Protein AF-A0A1S3JY72-F1 (afdb_monomer_lite)

Foldseek 3Di:
DDDDPPPPDDPPDDDDPDPDDDPPPPPPPPDPDPPQLVVVLVVLVPDDPVVVVVVCVVCDVVVSCCSNVNDPDPPPPPPPPDDDPDPPDDDDDDPPDDDDPDDDPPPDDDPDPDDCVPDPPVDDDDPVVCCVVVVCVVVVVVVVVVVVVVVVVVVVVVVVVPDDPDPDDDDDDD

Radius of gyration: 51.52 Å; chains: 1; bounding box: 88×82×147 Å

Organism: Lingula anatina (NCBI:txid7574)

Structure (mmCIF, N/CA/C/O backbone):
data_AF-A0A1S3JY72-F1
#
_entry.id   AF-A0A1S3JY72-F1
#
loop_
_atom_site.group_PDB
_atom_site.id
_atom_site.type_symbol
_atom_site.label_atom_id
_atom_site.label_alt_id
_atom_site.label_comp_id
_atom_site.label_asym_id
_atom_site.label_entity_id
_atom_site.label_seq_id
_atom_site.pdbx_PDB_ins_code
_atom_site.Cartn_x
_atom_site.Cartn_y
_atom_site.Cartn_z
_atom_site.occupancy
_atom_site.B_iso_or_equiv
_atom_site.auth_seq_id
_atom_site.auth_comp_id
_atom_site.auth_asym_id
_atom_site.auth_atom_id
_atom_site.pdbx_PDB_model_num
ATOM 1 N N . MET A 1 1 ? 5.061 -65.562 -10.033 1.00 48.84 1 MET A N 1
ATOM 2 C CA . MET A 1 1 ? 6.271 -65.983 -10.764 1.00 48.84 1 MET A CA 1
ATOM 3 C C . MET A 1 1 ? 5.840 -65.989 -12.221 1.00 48.84 1 MET A C 1
ATOM 5 O O . MET A 1 1 ? 4.940 -66.747 -12.536 1.00 48.84 1 MET A O 1
ATOM 9 N N . ASP A 1 2 ? 6.174 -65.020 -13.069 1.00 51.44 2 ASP A N 1
ATOM 10 C CA . ASP A 1 2 ? 7.398 -64.223 -13.127 1.00 51.44 2 ASP A CA 1
ATOM 11 C C . ASP A 1 2 ? 7.121 -62.781 -13.568 1.00 51.44 2 ASP A C 1
ATOM 13 O O . ASP A 1 2 ? 6.542 -62.526 -14.622 1.00 51.44 2 ASP A O 1
ATOM 17 N N . VAL A 1 3 ? 7.559 -61.842 -12.731 1.00 50.78 3 VAL A N 1
ATOM 18 C CA . VAL A 1 3 ? 7.684 -60.422 -13.053 1.00 50.78 3 VAL A CA 1
ATOM 19 C C . VAL A 1 3 ? 9.022 -60.278 -13.768 1.00 50.78 3 VAL A C 1
ATOM 21 O O . VAL A 1 3 ? 10.069 -60.402 -13.142 1.00 50.78 3 VAL A O 1
ATOM 24 N N . HIS A 1 4 ? 9.000 -60.081 -15.084 1.00 53.69 4 HIS A N 1
ATOM 25 C CA . HIS A 1 4 ? 10.192 -59.681 -15.826 1.00 53.69 4 HIS A CA 1
ATOM 26 C C . HIS A 1 4 ? 10.137 -58.176 -16.075 1.00 53.69 4 HIS A C 1
ATOM 28 O O . HIS A 1 4 ? 9.662 -57.712 -17.113 1.00 53.69 4 HIS A O 1
ATOM 34 N N . ASP A 1 5 ? 10.653 -57.434 -15.099 1.00 50.53 5 ASP A N 1
ATOM 35 C CA . ASP A 1 5 ? 11.028 -56.033 -15.234 1.00 50.53 5 ASP A CA 1
ATOM 36 C C . ASP A 1 5 ? 12.187 -55.922 -16.231 1.00 50.53 5 ASP A C 1
ATOM 38 O O . ASP A 1 5 ? 13.343 -56.213 -15.921 1.00 50.53 5 ASP A O 1
ATOM 42 N N . LYS A 1 6 ? 11.890 -55.501 -17.462 1.00 54.03 6 LYS A N 1
ATOM 43 C CA . LYS A 1 6 ? 12.920 -55.069 -18.411 1.00 54.03 6 LYS A CA 1
ATOM 44 C C . LYS A 1 6 ? 13.142 -53.577 -18.219 1.00 54.03 6 LYS A C 1
ATOM 46 O O . LYS A 1 6 ? 12.539 -52.748 -18.895 1.00 54.03 6 LYS A O 1
ATOM 51 N N . ILE A 1 7 ? 14.014 -53.254 -17.270 1.00 46.66 7 ILE A N 1
ATOM 52 C CA . ILE A 1 7 ? 14.640 -51.938 -17.166 1.00 46.66 7 ILE A CA 1
ATOM 53 C C . ILE A 1 7 ? 15.440 -51.750 -18.458 1.00 46.66 7 ILE A C 1
ATOM 55 O O . ILE A 1 7 ? 16.478 -52.380 -18.655 1.00 46.66 7 ILE A O 1
ATOM 59 N N . ALA A 1 8 ? 14.910 -50.940 -19.373 1.00 56.12 8 ALA A N 1
ATOM 60 C CA . ALA A 1 8 ? 15.621 -50.529 -20.571 1.00 56.12 8 ALA A CA 1
ATOM 61 C C . ALA A 1 8 ? 16.845 -49.721 -20.131 1.00 56.12 8 ALA A C 1
ATOM 63 O O . ALA A 1 8 ? 16.734 -48.592 -19.652 1.00 56.12 8 ALA A O 1
ATOM 64 N N . THR A 1 9 ? 18.011 -50.348 -20.237 1.00 58.72 9 THR A N 1
ATOM 65 C CA . THR A 1 9 ? 19.309 -49.726 -20.024 1.00 58.72 9 THR A CA 1
ATOM 66 C C . THR A 1 9 ? 19.448 -48.541 -20.966 1.00 58.72 9 THR A C 1
ATOM 68 O O . THR A 1 9 ? 19.420 -48.685 -22.186 1.00 58.72 9 THR A O 1
ATOM 71 N N . SER A 1 10 ? 19.585 -47.367 -20.361 1.00 50.81 10 SER A N 1
ATOM 72 C CA . SER A 1 10 ? 19.988 -46.121 -20.986 1.00 50.81 10 SER A CA 1
ATOM 73 C C . SER A 1 10 ? 21.292 -46.308 -21.760 1.00 50.81 10 SER A C 1
ATOM 75 O O . SER A 1 10 ? 22.360 -46.441 -21.157 1.00 50.81 10 SER A O 1
ATOM 77 N N . GLU A 1 11 ? 21.223 -46.266 -23.087 1.00 53.41 11 GLU A N 1
ATOM 78 C CA . GLU A 1 11 ? 22.385 -45.949 -23.908 1.00 53.41 11 GLU A CA 1
ATOM 79 C C . GLU A 1 11 ? 22.747 -44.486 -23.642 1.00 53.41 11 GLU A C 1
ATOM 81 O O . GLU A 1 11 ? 22.166 -43.547 -24.187 1.00 53.41 11 GLU A O 1
ATOM 86 N N . ILE A 1 12 ? 23.685 -44.286 -22.720 1.00 54.88 12 ILE A N 1
ATOM 87 C CA . ILE A 1 12 ? 24.377 -43.015 -22.551 1.00 54.88 12 ILE A CA 1
ATOM 88 C C . ILE A 1 12 ? 25.220 -42.828 -23.810 1.00 54.88 12 ILE A C 1
ATOM 90 O O . ILE A 1 12 ? 26.295 -43.405 -23.956 1.00 54.88 12 ILE A O 1
ATOM 94 N N . VAL A 1 13 ? 24.688 -42.051 -24.751 1.00 59.47 13 VAL A N 1
ATOM 95 C CA . VAL A 1 13 ? 25.426 -41.598 -25.929 1.00 59.47 13 VAL A CA 1
ATOM 96 C C . VAL A 1 13 ? 26.589 -40.726 -25.433 1.00 59.47 13 VAL A C 1
ATOM 98 O O . VAL A 1 13 ? 26.340 -39.753 -24.713 1.00 59.47 13 VAL A O 1
ATOM 101 N N . PRO A 1 14 ? 27.852 -41.045 -25.772 1.00 49.00 14 PRO A N 1
ATOM 102 C CA . PRO A 1 14 ? 28.997 -40.242 -25.365 1.00 49.00 14 PRO A CA 1
ATOM 103 C C . PRO A 1 14 ? 28.859 -38.809 -25.879 1.00 49.00 14 PRO A C 1
ATOM 105 O O . PRO A 1 14 ? 28.667 -38.580 -27.076 1.00 49.00 14 PRO A O 1
ATOM 108 N N . TRP A 1 15 ? 28.974 -37.836 -24.975 1.00 49.28 15 TRP A N 1
ATOM 109 C CA . TRP A 1 15 ? 29.069 -36.428 -25.340 1.00 49.28 15 TRP A CA 1
ATOM 110 C C . TRP A 1 15 ? 30.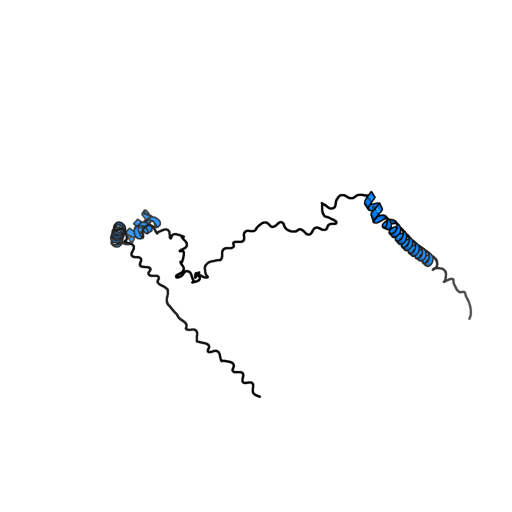333 -36.229 -26.177 1.00 49.28 15 TRP A C 1
ATOM 112 O O . TRP A 1 15 ? 31.450 -36.290 -25.671 1.00 49.28 15 TRP A O 1
ATOM 122 N N . ARG A 1 16 ? 30.147 -36.018 -27.482 1.00 49.53 16 ARG A N 1
ATOM 123 C CA . ARG A 1 16 ? 31.208 -35.611 -28.401 1.00 49.53 16 ARG A CA 1
ATOM 124 C C . ARG A 1 16 ? 31.714 -34.234 -27.969 1.00 49.53 16 ARG A C 1
ATOM 126 O O . ARG A 1 16 ? 31.015 -33.235 -28.137 1.00 49.53 16 ARG A O 1
ATOM 133 N N . GLU A 1 17 ? 32.942 -34.183 -27.465 1.00 44.09 17 GLU A N 1
ATOM 134 C CA . GLU A 1 17 ? 33.719 -32.950 -27.357 1.00 44.09 17 GLU A CA 1
ATOM 135 C C . GLU A 1 17 ? 33.974 -32.413 -28.768 1.00 44.09 17 GLU A C 1
ATOM 137 O O . GLU A 1 17 ? 34.819 -32.915 -29.506 1.00 44.09 17 GLU A O 1
ATOM 142 N N . ASN A 1 18 ? 33.200 -31.406 -29.172 1.00 42.69 18 ASN A N 1
ATOM 143 C CA . ASN A 1 18 ? 33.488 -30.643 -30.377 1.00 42.69 18 ASN A CA 1
ATOM 144 C C . ASN A 1 18 ? 34.275 -29.394 -29.975 1.00 42.69 18 ASN A C 1
ATOM 146 O O . ASN A 1 18 ? 33.720 -28.324 -29.721 1.00 42.69 18 ASN A O 1
ATOM 150 N N . SER A 1 19 ? 35.587 -29.576 -29.881 1.00 43.06 19 SER A N 1
ATOM 151 C CA . SER A 1 19 ? 36.569 -28.506 -29.910 1.00 43.06 19 SER A CA 1
ATOM 152 C C . SER A 1 19 ? 36.511 -27.782 -31.263 1.00 43.06 19 SER A C 1
ATOM 154 O O . SER A 1 19 ? 36.461 -28.399 -32.321 1.00 43.06 19 SER A O 1
ATOM 156 N N . GLY A 1 20 ? 36.517 -26.449 -31.214 1.00 39.06 20 GLY A N 1
ATOM 157 C CA . GLY A 1 20 ? 36.954 -25.595 -32.319 1.00 39.06 20 GLY A CA 1
ATOM 158 C C . GLY A 1 20 ? 36.049 -25.499 -33.552 1.00 39.06 20 GLY A C 1
ATOM 159 O O . GLY A 1 20 ? 36.258 -26.175 -34.554 1.00 39.06 20 GLY A O 1
ATOM 160 N N . LYS A 1 21 ? 35.180 -24.486 -33.565 1.00 34.50 21 LYS A N 1
ATOM 161 C CA . LYS A 1 21 ? 35.102 -23.585 -34.724 1.00 34.50 21 LYS A CA 1
ATOM 162 C C . LYS A 1 21 ? 34.631 -22.214 -34.237 1.00 34.50 21 LYS A C 1
ATOM 164 O O . LYS A 1 21 ? 33.459 -22.023 -33.919 1.00 34.50 21 LYS A O 1
ATOM 169 N N . GLN A 1 22 ? 35.577 -21.288 -34.084 1.00 34.72 22 GLN A N 1
ATOM 170 C CA . GLN A 1 22 ? 35.263 -19.865 -34.020 1.00 34.72 22 GLN A CA 1
ATOM 171 C C . GLN A 1 22 ? 34.495 -19.536 -35.300 1.00 34.72 22 GLN A C 1
ATOM 173 O O . GLN A 1 22 ? 34.969 -19.818 -36.395 1.00 34.72 22 GLN A O 1
ATOM 178 N N . GLY A 1 23 ? 33.275 -19.028 -35.147 1.00 33.34 23 GLY A N 1
ATOM 179 C CA . GLY A 1 23 ? 32.532 -18.460 -36.257 1.00 33.34 23 GLY A CA 1
ATOM 180 C C . GLY A 1 23 ? 33.210 -17.164 -36.670 1.00 33.34 23 GLY A C 1
ATOM 181 O O . GLY A 1 23 ? 32.924 -16.111 -36.102 1.00 33.34 23 GLY A O 1
ATOM 182 N N . GLU A 1 24 ? 34.123 -17.267 -37.627 1.00 30.97 24 GLU A N 1
ATOM 183 C CA . GLU A 1 24 ? 34.397 -16.200 -38.579 1.00 30.97 24 GLU A CA 1
ATOM 184 C C . GLU A 1 24 ? 33.080 -15.947 -39.324 1.00 30.97 24 GLU A C 1
ATOM 186 O O . GLU A 1 24 ? 32.654 -16.733 -40.165 1.00 30.97 24 GLU A O 1
ATOM 191 N N . ASN A 1 25 ? 32.356 -14.899 -38.921 1.00 29.62 25 ASN A N 1
ATOM 192 C CA . ASN A 1 25 ? 31.383 -14.272 -39.807 1.00 29.62 25 ASN A CA 1
ATOM 193 C C . ASN A 1 25 ? 32.194 -13.387 -40.747 1.00 29.62 25 ASN A C 1
ATOM 195 O O . ASN A 1 25 ? 32.426 -12.212 -40.461 1.00 29.62 25 ASN A O 1
ATOM 199 N N . GLU A 1 26 ? 32.656 -13.986 -41.834 1.00 35.75 26 GLU A N 1
ATOM 200 C CA . GLU A 1 26 ? 32.977 -13.268 -43.058 1.00 35.75 26 GLU A CA 1
ATOM 201 C C . GLU A 1 26 ? 31.645 -12.912 -43.728 1.00 35.75 26 GLU A C 1
ATOM 203 O O . GLU A 1 26 ? 31.197 -13.553 -44.673 1.00 35.75 26 GLU A O 1
ATOM 208 N N . ASP A 1 27 ? 30.969 -11.896 -43.189 1.00 32.16 27 ASP A N 1
ATOM 209 C CA . ASP A 1 27 ? 30.028 -11.120 -43.992 1.00 32.16 27 ASP A CA 1
ATOM 210 C C . ASP A 1 27 ? 30.896 -10.218 -44.889 1.00 32.16 27 ASP A C 1
ATOM 212 O O . ASP A 1 27 ? 31.103 -9.038 -44.598 1.00 32.16 27 ASP A O 1
ATOM 216 N N . GLU A 1 28 ? 31.473 -10.794 -45.949 1.00 38.56 28 GLU A N 1
ATOM 217 C CA . GLU A 1 28 ? 32.008 -10.038 -47.085 1.00 38.56 28 GLU A CA 1
ATOM 218 C C . GLU A 1 28 ? 30.828 -9.440 -47.867 1.00 38.56 28 GLU A C 1
ATOM 220 O O . GLU A 1 28 ? 30.484 -9.849 -48.974 1.00 38.56 28 GLU A O 1
ATOM 225 N N . GLU A 1 29 ? 30.167 -8.450 -47.268 1.00 36.28 29 GLU A N 1
ATOM 226 C CA . GLU A 1 29 ? 29.426 -7.463 -48.043 1.00 36.28 29 GLU A CA 1
ATOM 227 C C . GLU A 1 29 ? 30.479 -6.594 -48.742 1.00 36.28 29 GLU A C 1
ATOM 229 O O . GLU A 1 29 ? 31.068 -5.696 -48.140 1.00 36.28 29 GLU A O 1
ATOM 234 N N . GLN A 1 30 ? 30.750 -6.904 -50.013 1.00 37.50 30 GLN A N 1
ATOM 235 C CA . GLN A 1 30 ? 31.462 -6.014 -50.928 1.00 37.50 30 GLN A CA 1
ATOM 236 C C . GLN A 1 30 ? 30.601 -4.760 -51.132 1.00 37.50 30 GLN A C 1
ATOM 238 O O . GLN A 1 30 ? 29.824 -4.650 -52.077 1.00 37.50 30 GLN A O 1
ATOM 243 N N . GLU A 1 31 ? 30.679 -3.832 -50.183 1.00 50.25 31 GLU A N 1
ATOM 244 C CA . GLU A 1 31 ? 30.263 -2.458 -50.412 1.00 50.25 31 GLU A CA 1
ATOM 245 C C . GLU A 1 31 ? 31.273 -1.850 -51.383 1.00 50.25 31 GLU A C 1
ATOM 247 O O . GLU A 1 31 ? 32.477 -1.914 -51.139 1.00 50.25 31 GLU A O 1
ATOM 252 N N . GLU A 1 32 ? 30.793 -1.294 -52.497 1.00 52.09 32 GLU A N 1
ATOM 253 C CA . GLU A 1 32 ? 31.623 -0.472 -53.374 1.00 52.09 32 GLU A CA 1
ATOM 254 C C . GLU A 1 32 ? 32.174 0.688 -52.538 1.00 52.09 32 GLU A C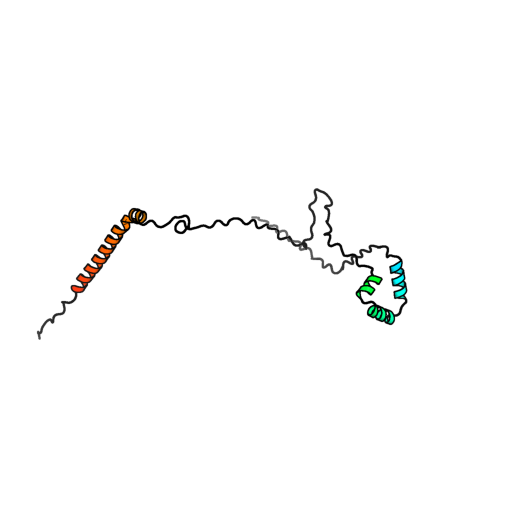 1
ATOM 256 O O . GLU A 1 32 ? 31.473 1.657 -52.226 1.00 52.09 32 GLU A O 1
ATOM 261 N N . GLU A 1 33 ? 33.419 0.530 -52.087 1.00 60.66 33 GLU A N 1
ATOM 262 C CA . GLU A 1 33 ? 34.179 1.590 -51.447 1.00 60.66 33 GLU A CA 1
ATOM 263 C C . GLU A 1 33 ? 34.213 2.758 -52.437 1.00 60.66 33 GLU A C 1
ATOM 265 O O . GLU A 1 33 ? 34.610 2.560 -53.589 1.00 60.66 33 GLU A O 1
ATOM 270 N N . PRO A 1 34 ? 33.771 3.965 -52.046 1.00 73.94 34 PRO A N 1
ATOM 271 C CA . PRO A 1 34 ? 33.823 5.109 -52.944 1.00 73.94 34 PRO A CA 1
ATOM 272 C C . PRO A 1 34 ? 35.265 5.282 -53.430 1.00 73.94 34 PRO A C 1
ATOM 274 O O . PRO A 1 34 ? 36.192 5.249 -52.619 1.00 73.94 34 PRO A O 1
ATOM 277 N N . GLU A 1 35 ? 35.446 5.455 -54.741 1.00 76.81 35 GLU A N 1
ATOM 278 C CA . GLU A 1 35 ? 36.754 5.454 -55.423 1.00 76.81 35 GLU A CA 1
ATOM 279 C C . GLU A 1 35 ? 37.792 6.362 -54.729 1.00 76.81 35 GLU A C 1
ATOM 281 O O . GLU A 1 35 ? 38.975 6.034 -54.640 1.00 76.81 35 GLU A O 1
ATOM 286 N N . GLU A 1 36 ? 37.327 7.464 -54.134 1.00 77.62 36 GLU A N 1
ATOM 287 C CA . GLU A 1 36 ? 38.124 8.405 -53.342 1.00 77.62 36 GLU A CA 1
ATOM 288 C C . GLU A 1 36 ? 38.778 7.775 -52.093 1.00 77.62 36 GLU A C 1
ATOM 290 O O . GLU A 1 36 ? 39.920 8.092 -51.769 1.00 77.62 36 GLU A O 1
ATOM 295 N N . LEU A 1 37 ? 38.094 6.875 -51.376 1.00 82.75 37 LEU A N 1
ATOM 296 C CA . LEU A 1 37 ? 38.648 6.211 -50.186 1.00 82.75 37 LEU A CA 1
ATOM 297 C C . LEU A 1 37 ? 39.677 5.141 -50.561 1.00 82.75 37 LEU A C 1
ATOM 299 O O . LEU A 1 37 ? 40.656 4.954 -49.834 1.00 82.75 37 LEU A O 1
ATOM 303 N N . ALA A 1 38 ? 39.481 4.469 -51.698 1.00 85.25 38 ALA A N 1
ATOM 304 C CA . ALA A 1 38 ? 40.431 3.492 -52.218 1.00 85.25 38 ALA A CA 1
ATOM 305 C C . ALA A 1 38 ? 41.759 4.163 -52.602 1.00 85.25 38 ALA A C 1
ATOM 307 O O . ALA A 1 38 ? 42.815 3.704 -52.164 1.00 85.25 38 ALA A O 1
ATOM 308 N N . ALA A 1 39 ? 41.695 5.301 -53.302 1.00 88.62 39 ALA A N 1
ATOM 309 C CA . ALA A 1 39 ? 42.870 6.104 -53.641 1.00 88.62 39 ALA A CA 1
ATOM 310 C C . ALA A 1 39 ? 43.624 6.585 -52.387 1.00 88.62 39 ALA A C 1
ATOM 312 O O . ALA A 1 39 ? 44.833 6.400 -52.270 1.00 88.62 39 ALA A O 1
ATOM 313 N N . ILE A 1 40 ? 42.906 7.106 -51.383 1.00 87.56 40 ILE A N 1
ATOM 314 C CA . ILE A 1 40 ? 43.510 7.543 -50.110 1.00 87.56 40 ILE A CA 1
ATOM 315 C C . ILE A 1 40 ? 44.186 6.372 -49.379 1.00 87.56 40 ILE A C 1
ATOM 317 O O . ILE A 1 40 ? 45.248 6.533 -48.773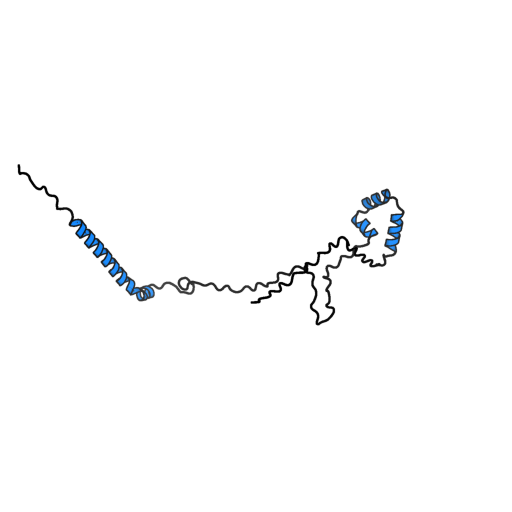 1.00 87.56 40 ILE A O 1
ATOM 321 N N . LYS A 1 41 ? 43.585 5.179 -49.406 1.00 89.06 41 LYS A N 1
ATOM 322 C CA . LYS A 1 41 ? 44.154 3.980 -48.777 1.00 89.06 41 LYS A CA 1
ATOM 323 C C . LYS A 1 41 ? 45.421 3.509 -49.496 1.00 89.06 41 LYS A C 1
ATOM 325 O O . LYS A 1 41 ? 46.368 3.096 -48.826 1.00 89.06 41 LYS A O 1
ATOM 330 N N . GLU A 1 42 ? 45.455 3.597 -50.823 1.00 90.56 42 GLU A N 1
ATOM 331 C CA . GLU A 1 42 ? 46.630 3.279 -51.636 1.00 90.56 42 GLU A CA 1
ATOM 332 C C . GLU A 1 42 ? 47.779 4.267 -51.382 1.00 90.56 42 GLU A C 1
ATOM 334 O O . GLU A 1 42 ? 48.907 3.839 -51.121 1.00 90.56 42 GLU A O 1
ATOM 339 N N . GLU A 1 43 ? 47.497 5.570 -51.330 1.00 90.62 43 GLU A N 1
ATOM 340 C CA . GLU A 1 43 ? 48.478 6.608 -50.980 1.00 90.62 43 GLU A CA 1
ATOM 341 C C . GLU A 1 43 ? 49.055 6.406 -49.569 1.00 90.62 43 GLU A C 1
ATOM 343 O O . GLU A 1 43 ? 50.270 6.458 -49.366 1.00 90.62 43 GLU A O 1
ATOM 348 N N . LEU A 1 44 ? 48.203 6.102 -48.583 1.00 89.25 44 LEU A N 1
ATOM 349 C CA . LEU A 1 44 ? 48.638 5.833 -47.209 1.00 89.25 44 LEU A CA 1
ATOM 350 C C . LEU A 1 44 ? 49.460 4.543 -47.091 1.00 89.25 44 LEU A C 1
ATOM 352 O O . LEU A 1 44 ? 50.290 4.443 -46.190 1.00 89.25 44 LEU A O 1
ATOM 356 N N . SER A 1 45 ? 49.256 3.567 -47.980 1.00 89.94 45 SER A N 1
ATOM 357 C CA . SER A 1 45 ? 50.033 2.320 -47.979 1.00 89.94 45 SER A CA 1
ATOM 358 C C . SER A 1 45 ? 51.478 2.506 -48.455 1.00 89.94 45 SER A C 1
ATOM 360 O O . SER A 1 45 ? 52.360 1.760 -48.032 1.00 89.94 45 SER A O 1
ATOM 362 N N . HIS A 1 46 ? 51.730 3.528 -49.279 1.00 92.75 46 HIS A N 1
ATOM 363 C CA . HIS A 1 46 ? 53.055 3.847 -49.808 1.00 92.75 46 HIS A CA 1
ATOM 364 C C . HIS A 1 46 ? 53.896 4.726 -48.864 1.00 92.75 46 HIS A C 1
ATOM 366 O O . HIS A 1 46 ? 55.111 4.815 -49.045 1.00 92.75 46 HIS A O 1
ATOM 372 N N . MET A 1 47 ? 53.290 5.362 -47.853 1.00 91.12 47 MET A N 1
ATOM 373 C CA . MET A 1 47 ? 54.013 6.197 -46.885 1.00 91.12 47 MET A CA 1
ATOM 374 C C . MET A 1 47 ? 54.614 5.379 -45.727 1.00 91.12 47 MET A C 1
ATOM 376 O O . MET A 1 47 ? 53.970 4.462 -45.208 1.00 91.12 47 MET A O 1
ATOM 380 N N . PRO A 1 48 ? 55.832 5.714 -45.256 1.00 95.50 48 PRO A N 1
ATOM 381 C CA . PRO A 1 48 ? 56.462 5.018 -44.141 1.00 95.50 48 PRO A CA 1
ATOM 382 C C . PRO A 1 48 ? 55.706 5.246 -42.824 1.00 95.50 48 PRO A C 1
ATOM 384 O O . PRO A 1 48 ? 55.065 6.274 -42.593 1.00 95.50 48 PRO A O 1
ATOM 387 N N . PHE A 1 49 ? 55.837 4.289 -41.902 1.00 93.19 49 PHE A N 1
ATOM 388 C CA . PHE A 1 49 ? 55.105 4.273 -40.631 1.00 93.19 49 PHE A CA 1
ATOM 389 C C . PHE A 1 49 ? 55.270 5.550 -39.787 1.00 93.19 49 PHE A C 1
ATOM 391 O O . PHE A 1 49 ? 54.316 6.003 -39.153 1.00 93.19 49 PHE A O 1
ATOM 398 N N . GLU A 1 50 ? 56.459 6.154 -39.791 1.00 94.94 50 GLU A N 1
ATOM 399 C CA . GLU A 1 50 ? 56.730 7.381 -39.034 1.00 94.94 50 GLU A CA 1
ATOM 400 C C . GLU A 1 50 ? 55.854 8.554 -39.506 1.00 94.94 50 GLU A C 1
ATOM 402 O O . GLU A 1 50 ? 55.320 9.317 -38.695 1.00 94.94 50 GLU A O 1
ATOM 407 N N . GLU A 1 51 ? 55.653 8.677 -40.817 1.00 94.50 51 GLU A N 1
ATOM 408 C CA . GLU A 1 51 ? 54.810 9.714 -41.409 1.00 94.50 51 GLU A CA 1
ATOM 409 C C . GLU A 1 51 ? 53.332 9.459 -41.108 1.00 94.50 51 GLU A C 1
ATOM 411 O O . GLU A 1 51 ? 52.611 10.390 -40.738 1.00 94.50 51 GLU A O 1
ATOM 416 N N . LEU A 1 52 ? 52.899 8.193 -41.140 1.00 93.00 52 LEU A N 1
ATOM 417 C CA . LEU A 1 52 ? 51.547 7.793 -40.738 1.00 93.00 52 LEU A CA 1
ATOM 418 C C . LEU A 1 52 ? 51.252 8.147 -39.276 1.00 93.00 52 LEU A C 1
ATOM 420 O O . LEU A 1 52 ? 50.155 8.612 -38.952 1.00 93.00 52 LEU A O 1
ATOM 424 N N . GLN A 1 53 ? 52.225 7.966 -38.382 1.00 94.56 53 GLN A N 1
ATOM 425 C CA . GLN A 1 53 ? 52.067 8.319 -36.975 1.00 94.56 53 GLN A CA 1
ATOM 426 C C . GLN A 1 53 ? 51.962 9.840 -36.779 1.00 94.56 53 GLN A C 1
ATOM 428 O O . GLN A 1 53 ? 51.028 10.299 -36.116 1.00 94.56 53 GLN A O 1
ATOM 433 N N . LYS A 1 54 ? 52.832 10.627 -37.427 1.00 95.62 54 LYS A N 1
ATOM 434 C CA . LYS A 1 54 ? 52.766 12.102 -37.400 1.00 95.62 54 LYS A CA 1
ATOM 435 C C . LYS A 1 54 ? 51.448 12.626 -37.982 1.00 95.62 54 LYS A C 1
ATOM 437 O O . LYS A 1 54 ? 50.856 13.562 -37.440 1.00 95.62 54 LYS A O 1
ATOM 442 N N . LEU A 1 55 ? 50.951 12.010 -39.056 1.00 92.94 55 LEU A N 1
ATOM 443 C CA . LEU A 1 55 ? 49.649 12.327 -39.650 1.00 92.94 55 LEU A CA 1
ATOM 444 C C . LEU A 1 55 ? 48.494 12.017 -38.696 1.00 92.94 55 LEU A C 1
ATOM 446 O O . LEU A 1 55 ? 47.606 12.849 -38.511 1.00 92.94 55 LEU A O 1
ATOM 450 N N . LYS A 1 56 ? 48.518 10.854 -38.039 1.00 93.88 56 LYS A N 1
ATOM 451 C CA . LYS A 1 56 ? 47.510 10.459 -37.046 1.00 93.88 56 LYS A CA 1
ATOM 452 C C . LYS A 1 56 ? 47.490 11.390 -35.831 1.00 93.88 56 LYS A C 1
ATOM 454 O O . LYS A 1 56 ? 46.410 11.650 -35.301 1.00 93.88 56 LYS A O 1
ATOM 459 N N . GLU A 1 57 ? 48.644 11.884 -35.391 1.00 95.19 57 GLU A N 1
ATOM 460 C CA . GLU A 1 57 ? 48.761 12.846 -34.287 1.00 95.19 57 GLU A CA 1
ATOM 461 C C . GLU A 1 57 ? 48.221 14.231 -34.674 1.00 95.19 57 GLU A C 1
ATOM 463 O O . GLU A 1 57 ? 47.476 14.830 -33.901 1.00 95.19 57 GLU A O 1
ATOM 468 N N . ARG A 1 58 ? 48.510 14.703 -35.896 1.00 94.25 58 ARG A N 1
ATOM 469 C CA . ARG A 1 58 ? 48.022 15.993 -36.419 1.00 94.25 58 ARG A CA 1
ATOM 470 C C . ARG A 1 58 ? 46.522 16.007 -36.715 1.00 94.25 58 ARG A C 1
ATOM 472 O O . ARG A 1 58 ? 45.834 16.955 -36.352 1.00 94.25 58 ARG A O 1
ATOM 479 N N . LEU A 1 59 ? 46.017 14.974 -37.391 1.00 91.75 59 LEU A N 1
ATOM 480 C CA . LEU A 1 59 ? 44.613 14.877 -37.816 1.00 91.75 59 LEU A CA 1
ATOM 481 C C . LEU A 1 59 ? 43.702 14.310 -36.717 1.00 91.75 59 LEU A C 1
ATOM 483 O O . LEU A 1 59 ? 42.495 14.550 -36.712 1.00 91.75 59 LEU A O 1
ATOM 487 N N . GLY A 1 60 ? 44.264 13.543 -35.781 1.00 93.38 60 GLY A N 1
ATOM 488 C CA . GLY A 1 60 ? 43.545 12.876 -34.703 1.00 93.38 60 GLY A CA 1
ATOM 489 C C . GLY A 1 60 ? 42.984 11.499 -35.087 1.00 93.38 60 GLY A C 1
ATOM 490 O O . GLY A 1 60 ? 42.541 11.234 -36.207 1.00 93.38 60 GLY A O 1
ATOM 491 N N . SER A 1 61 ? 42.934 10.596 -34.101 1.00 89.31 61 SER A N 1
ATOM 492 C CA . SER A 1 61 ? 42.606 9.174 -34.306 1.00 89.31 61 SER A CA 1
ATOM 493 C C . SER A 1 61 ? 41.202 8.906 -34.863 1.00 89.31 61 SER A C 1
ATOM 495 O O . SER A 1 61 ? 41.004 7.910 -35.556 1.00 89.31 61 SER A O 1
ATOM 497 N N . LYS A 1 62 ? 40.220 9.770 -34.579 1.00 87.94 62 LYS A N 1
ATOM 498 C CA . LYS A 1 62 ? 38.831 9.613 -35.047 1.00 87.94 62 LYS A CA 1
ATOM 499 C C . LYS A 1 62 ? 38.669 9.974 -36.525 1.00 87.94 62 LYS A C 1
ATOM 501 O O . LYS A 1 62 ? 37.961 9.271 -37.237 1.00 87.94 62 LYS A O 1
ATOM 506 N N . LEU A 1 63 ? 39.320 11.049 -36.971 1.00 88.50 63 LEU A N 1
ATOM 507 C CA . LEU A 1 63 ? 39.301 11.499 -38.366 1.00 88.50 63 LEU A CA 1
ATOM 508 C C . LEU A 1 63 ? 40.108 10.547 -39.246 1.00 88.50 63 LEU A C 1
ATOM 510 O O . LEU A 1 63 ? 39.585 10.092 -40.254 1.00 88.50 63 LEU A O 1
ATOM 514 N N . TYR A 1 64 ? 41.303 10.150 -38.797 1.00 90.19 64 TYR A N 1
ATOM 515 C CA . TYR A 1 64 ? 42.139 9.170 -39.496 1.00 90.19 64 TYR A CA 1
ATOM 516 C C . TYR A 1 64 ? 41.409 7.836 -39.719 1.00 90.19 64 TYR A C 1
ATOM 518 O O . TYR A 1 64 ? 41.317 7.344 -40.838 1.00 90.19 64 TYR A O 1
ATOM 526 N N . LYS A 1 65 ? 40.790 7.275 -38.668 1.00 89.19 65 LYS A N 1
ATOM 527 C CA . LYS A 1 65 ? 40.009 6.032 -38.796 1.00 89.19 65 LYS A CA 1
ATOM 528 C C . LYS A 1 65 ? 38.803 6.186 -39.720 1.00 89.19 65 LYS A C 1
ATOM 530 O O . LYS A 1 65 ? 38.471 5.231 -40.406 1.00 89.19 65 LYS A O 1
ATOM 535 N N . LYS A 1 66 ? 38.165 7.356 -39.732 1.00 87.69 66 LYS A N 1
ATOM 536 C CA . LYS A 1 66 ? 37.022 7.659 -40.599 1.00 87.69 66 LYS A CA 1
ATOM 537 C C . LYS A 1 66 ? 37.424 7.878 -42.062 1.00 87.69 66 LYS A C 1
ATOM 539 O O . LYS A 1 66 ? 36.618 7.596 -42.934 1.00 87.69 66 LYS A O 1
ATOM 544 N N . ALA A 1 67 ? 38.625 8.386 -42.323 1.00 85.38 67 ALA A N 1
ATOM 545 C CA . ALA A 1 67 ? 39.171 8.494 -43.674 1.00 85.38 67 ALA A CA 1
ATOM 546 C C . ALA A 1 67 ? 39.592 7.123 -44.227 1.00 85.38 67 ALA A C 1
ATOM 548 O O . ALA A 1 67 ? 39.461 6.891 -45.414 1.00 85.38 67 ALA A O 1
ATOM 549 N N . LEU A 1 68 ? 40.039 6.199 -43.370 1.00 85.12 68 LEU A N 1
ATOM 550 C CA . LEU A 1 68 ? 40.418 4.845 -43.792 1.00 85.12 68 LEU A CA 1
ATOM 551 C C . LEU A 1 68 ? 39.256 3.854 -43.920 1.00 85.12 68 LEU A C 1
ATOM 553 O O . LEU A 1 68 ? 39.306 2.977 -44.768 1.00 85.12 68 LEU A O 1
ATOM 557 N N . HIS A 1 69 ? 38.261 3.939 -43.035 1.00 83.56 69 HIS A N 1
ATOM 558 C CA . HIS A 1 69 ? 37.164 2.960 -42.938 1.00 83.56 69 HIS A CA 1
ATOM 559 C C . HIS A 1 69 ? 35.796 3.596 -43.232 1.00 83.56 69 HIS A C 1
ATOM 561 O O . HIS A 1 69 ? 34.756 3.073 -42.829 1.00 83.56 69 HIS A O 1
ATOM 567 N N . GLY A 1 70 ? 35.792 4.797 -43.816 1.00 81.75 70 GLY A N 1
ATOM 568 C CA . GLY A 1 70 ? 34.587 5.588 -44.023 1.00 81.75 70 GLY A CA 1
ATOM 569 C C . GLY A 1 70 ? 33.880 6.016 -42.725 1.00 81.75 70 GLY A C 1
ATOM 570 O O . GLY A 1 70 ? 34.325 5.818 -41.587 1.00 81.75 70 GLY A O 1
ATOM 571 N N . LYS A 1 71 ? 32.711 6.651 -42.876 1.00 77.50 71 LYS A N 1
ATOM 572 C CA . LYS A 1 71 ? 31.794 6.870 -41.747 1.00 77.50 71 LYS A CA 1
ATOM 573 C C . LYS A 1 71 ? 31.199 5.514 -41.384 1.00 77.50 71 LYS A C 1
ATOM 575 O O . LYS A 1 71 ? 30.343 5.038 -42.119 1.00 77.50 71 LYS A O 1
ATOM 580 N N . ALA A 1 72 ? 31.589 4.945 -40.240 1.00 68.69 72 ALA A N 1
ATOM 581 C CA . ALA A 1 72 ? 30.938 3.750 -39.710 1.00 68.69 72 ALA A CA 1
ATOM 582 C C . ALA A 1 72 ? 29.416 3.946 -39.763 1.00 68.69 72 ALA A C 1
ATOM 584 O O . ALA A 1 72 ? 28.884 4.846 -39.097 1.00 68.69 72 ALA A O 1
ATOM 585 N N . LYS A 1 73 ? 28.727 3.144 -40.588 1.00 65.31 73 LYS A N 1
ATOM 586 C CA . LYS A 1 73 ? 27.267 3.151 -40.642 1.00 65.31 73 LYS A CA 1
ATOM 587 C C . LYS A 1 73 ? 26.801 2.945 -39.209 1.00 65.31 73 LYS A C 1
ATOM 589 O O . LYS A 1 73 ? 27.175 1.967 -38.558 1.00 65.31 73 LYS A O 1
ATOM 594 N N . LYS A 1 74 ? 26.059 3.915 -38.665 1.00 60.88 74 LYS A N 1
ATOM 595 C CA . LYS A 1 74 ? 25.416 3.774 -37.359 1.00 60.88 74 LYS A CA 1
ATOM 596 C C . LYS A 1 74 ? 24.556 2.530 -37.503 1.00 60.88 74 LYS A C 1
ATOM 598 O O . LYS A 1 74 ? 23.538 2.627 -38.178 1.00 60.88 74 LYS A O 1
ATOM 603 N N . LYS A 1 75 ? 25.002 1.379 -36.968 1.00 61.53 75 LYS A N 1
ATOM 604 C CA . LYS A 1 75 ? 24.225 0.135 -36.984 1.00 61.53 75 LYS A CA 1
ATOM 605 C C . LYS A 1 75 ? 22.837 0.549 -36.546 1.00 61.53 75 LYS A C 1
ATOM 607 O O . LYS A 1 75 ? 22.682 1.035 -35.422 1.00 61.53 75 LYS A O 1
ATOM 612 N N . GLU A 1 76 ? 21.878 0.519 -37.466 1.00 59.53 76 GLU A N 1
ATOM 613 C CA . GLU A 1 76 ? 20.529 0.904 -37.118 1.00 59.53 76 GLU A CA 1
ATOM 614 C C . GLU A 1 76 ? 20.158 -0.023 -35.971 1.00 59.53 76 GLU A C 1
ATOM 616 O O . GLU A 1 76 ? 20.034 -1.233 -36.141 1.00 59.53 76 GLU A O 1
ATOM 621 N N . ASN A 1 77 ? 19.946 0.541 -34.783 1.00 56.47 77 ASN A N 1
ATOM 622 C CA . ASN A 1 77 ? 19.310 -0.162 -33.672 1.00 56.47 77 ASN A CA 1
ATOM 623 C C . ASN A 1 77 ? 17.835 -0.489 -34.009 1.00 56.47 77 ASN A C 1
ATOM 625 O O . ASN A 1 77 ? 17.014 -0.722 -33.120 1.00 56.47 77 ASN A O 1
ATOM 629 N N . GLY A 1 78 ? 17.472 -0.489 -35.297 1.00 58.22 78 GLY A N 1
ATOM 630 C CA . GLY A 1 78 ? 16.310 -1.150 -35.835 1.00 58.22 78 GLY A CA 1
ATOM 631 C C . GLY A 1 78 ? 16.444 -2.624 -35.508 1.00 58.22 78 GLY A C 1
ATOM 632 O O . GLY A 1 78 ? 17.223 -3.359 -36.106 1.00 58.22 78 GLY A O 1
ATOM 633 N N . LYS A 1 79 ? 15.689 -3.053 -34.499 1.00 64.38 79 LYS A N 1
ATOM 634 C CA . LYS A 1 79 ? 15.479 -4.462 -34.171 1.00 64.38 79 LYS A CA 1
ATOM 635 C C . LYS A 1 79 ? 15.181 -5.184 -35.490 1.00 64.38 79 LYS A C 1
ATOM 637 O O . LYS A 1 79 ? 14.085 -4.990 -36.018 1.00 64.38 79 LYS A O 1
ATOM 642 N N . LYS A 1 80 ? 16.129 -5.969 -36.025 1.00 70.00 80 LYS A N 1
ATOM 643 C CA . LYS A 1 80 ? 15.895 -6.802 -37.214 1.00 70.00 80 LYS A CA 1
ATOM 644 C C . LYS A 1 80 ? 14.637 -7.625 -36.918 1.00 70.00 80 LYS A C 1
ATOM 646 O O . LYS A 1 80 ? 14.615 -8.430 -35.986 1.00 70.00 80 LYS A O 1
ATOM 651 N N . LYS A 1 81 ? 13.535 -7.316 -37.606 1.00 70.25 81 LYS A N 1
ATOM 652 C CA . LYS A 1 81 ? 12.259 -8.009 -37.416 1.00 70.25 81 LYS A CA 1
ATOM 653 C C . LYS A 1 81 ? 12.359 -9.316 -38.189 1.00 70.25 81 LYS A C 1
ATOM 655 O O . LYS A 1 81 ? 12.160 -9.322 -39.399 1.00 70.25 81 LYS A O 1
ATOM 660 N N . PHE A 1 82 ? 12.693 -10.398 -37.495 1.00 72.75 82 PHE A N 1
ATOM 661 C CA . PHE A 1 82 ? 12.666 -11.732 -38.083 1.00 72.75 82 PHE A CA 1
ATOM 662 C C . PHE A 1 82 ? 11.225 -12.061 -38.483 1.00 72.75 82 PHE A C 1
ATOM 664 O O . PHE A 1 82 ? 10.310 -12.020 -37.657 1.00 72.75 82 PHE A O 1
ATOM 671 N N . LYS A 1 83 ? 11.012 -12.292 -39.780 1.00 79.56 83 LYS A N 1
ATOM 672 C CA . LYS A 1 83 ? 9.721 -12.730 -40.313 1.00 79.56 83 LYS A CA 1
ATOM 673 C C . LYS A 1 83 ? 9.604 -14.241 -40.126 1.00 79.56 83 LYS A C 1
ATOM 675 O O . LYS A 1 83 ? 10.603 -14.950 -40.138 1.00 79.56 83 LYS A O 1
ATOM 680 N N . ARG A 1 84 ? 8.374 -14.726 -39.960 1.00 85.06 84 ARG A N 1
ATOM 681 C CA . ARG A 1 84 ? 8.084 -16.165 -40.010 1.00 85.06 84 ARG A CA 1
ATOM 682 C C . ARG A 1 84 ? 8.207 -16.636 -41.457 1.00 85.06 84 ARG A C 1
ATOM 684 O O . ARG A 1 84 ? 7.766 -15.920 -42.353 1.00 85.06 84 ARG A O 1
ATOM 691 N N . GLU A 1 85 ? 8.719 -17.842 -41.664 1.00 82.12 85 GLU A N 1
ATOM 692 C CA . GLU A 1 85 ? 8.768 -18.469 -42.994 1.00 82.12 85 GLU A CA 1
ATOM 693 C C . GLU A 1 85 ? 7.363 -18.763 -43.549 1.00 82.12 85 GLU A C 1
ATOM 695 O O . GLU A 1 85 ? 7.114 -18.611 -44.739 1.00 82.12 85 GLU A O 1
ATOM 700 N N . ASN A 1 86 ? 6.414 -19.138 -42.682 1.00 87.25 86 ASN A N 1
ATOM 701 C CA . ASN A 1 86 ? 5.010 -19.372 -43.030 1.00 87.25 86 ASN A CA 1
ATOM 702 C C . ASN A 1 86 ? 4.087 -18.861 -41.905 1.00 87.25 86 ASN A C 1
ATOM 704 O O . ASN A 1 86 ? 4.464 -18.822 -40.734 1.00 87.25 86 ASN A O 1
ATOM 708 N N . LYS A 1 87 ? 2.852 -18.483 -42.244 1.00 87.81 87 LYS A N 1
ATOM 709 C CA . LYS A 1 87 ? 1.831 -17.930 -41.337 1.00 87.81 87 LYS A CA 1
ATOM 710 C C . LYS A 1 87 ? 1.402 -18.929 -40.255 1.00 87.81 87 LYS A C 1
ATOM 712 O O . LYS A 1 87 ? 1.087 -18.512 -39.142 1.00 87.81 87 LYS A O 1
ATOM 717 N N . ASN A 1 88 ? 1.482 -20.226 -40.555 1.00 90.50 88 ASN A N 1
ATOM 718 C CA . ASN A 1 88 ? 1.126 -21.320 -39.648 1.00 90.50 88 ASN A CA 1
ATOM 719 C C . ASN A 1 88 ? 2.309 -21.811 -38.784 1.00 90.50 88 ASN A C 1
ATOM 721 O O . ASN A 1 88 ? 2.139 -22.752 -38.014 1.00 90.50 88 ASN A O 1
ATOM 725 N N . ARG A 1 89 ? 3.498 -21.192 -38.884 1.00 86.88 89 ARG A N 1
ATOM 726 C CA . ARG A 1 89 ? 4.679 -21.523 -38.063 1.00 86.88 89 ARG A CA 1
ATOM 727 C C . ARG A 1 89 ? 4.820 -20.525 -36.896 1.00 86.88 89 ARG A C 1
ATOM 729 O O . ARG A 1 89 ? 4.654 -19.321 -37.119 1.00 86.88 89 ARG A O 1
ATOM 736 N N . PRO A 1 90 ? 5.130 -20.963 -35.658 1.00 87.44 90 PRO A N 1
ATOM 737 C CA . PRO A 1 90 ? 5.476 -20.047 -34.571 1.00 87.44 90 PRO A CA 1
ATOM 738 C C . PRO A 1 90 ? 6.745 -19.245 -34.895 1.00 87.44 90 PRO A C 1
ATOM 740 O O . PRO A 1 90 ? 7.585 -19.662 -35.685 1.00 87.44 90 PRO A O 1
ATOM 743 N N . MET A 1 91 ? 6.874 -18.061 -34.296 1.00 85.19 91 MET A N 1
ATOM 744 C CA . MET A 1 91 ? 8.052 -17.216 -34.498 1.00 85.19 91 MET A CA 1
ATOM 745 C C . MET A 1 91 ? 9.168 -17.644 -33.551 1.00 85.19 91 MET A C 1
ATOM 747 O O . MET A 1 91 ? 8.986 -17.600 -32.334 1.00 85.19 91 MET A O 1
ATOM 751 N N . GLU A 1 92 ? 10.315 -18.011 -34.106 1.00 82.38 92 GLU A N 1
ATOM 752 C CA . GLU A 1 92 ? 11.511 -18.315 -33.327 1.00 82.38 92 GLU A CA 1
ATOM 753 C C . GLU A 1 92 ? 12.117 -17.023 -32.764 1.00 82.38 92 GLU A C 1
ATOM 755 O O . GLU A 1 92 ? 12.222 -16.002 -33.446 1.00 82.38 92 GLU A O 1
ATOM 760 N N . MET A 1 93 ? 12.479 -17.048 -31.482 1.00 83.38 93 MET A N 1
ATOM 761 C CA . MET A 1 93 ? 13.024 -15.907 -30.750 1.00 83.38 93 MET A CA 1
ATOM 762 C C . MET A 1 93 ? 14.248 -16.365 -29.962 1.00 83.38 93 MET A C 1
ATOM 764 O O . MET A 1 93 ? 14.227 -17.427 -29.346 1.00 83.38 93 MET A O 1
ATOM 768 N N . SER A 1 94 ? 15.311 -15.556 -29.937 1.00 84.31 94 SER A N 1
ATOM 769 C CA . SER A 1 94 ? 16.498 -15.887 -29.142 1.00 84.31 94 SER A CA 1
ATOM 770 C C . SER A 1 94 ? 16.180 -15.882 -27.645 1.00 84.31 94 SER A C 1
ATOM 772 O O . SER A 1 94 ? 15.653 -14.894 -27.129 1.00 84.31 94 SER A O 1
ATOM 774 N N . ALA A 1 95 ? 16.602 -16.933 -26.935 1.00 84.31 95 ALA A N 1
ATOM 775 C CA . ALA A 1 95 ? 16.514 -17.034 -25.475 1.00 84.31 95 ALA A CA 1
ATOM 776 C C . ALA A 1 95 ? 17.289 -15.924 -24.738 1.00 84.31 95 ALA A C 1
ATOM 778 O O . ALA A 1 95 ? 17.014 -15.628 -23.581 1.00 84.31 95 ALA A O 1
ATOM 779 N N . LYS A 1 96 ? 18.235 -15.265 -25.423 1.00 85.50 96 LYS A N 1
ATOM 780 C CA . LYS A 1 96 ? 18.990 -14.123 -24.888 1.00 85.50 96 LYS A CA 1
ATOM 781 C C . LYS A 1 96 ? 18.167 -12.834 -24.834 1.00 85.50 96 LYS A C 1
ATOM 783 O O . LYS A 1 96 ? 18.631 -11.841 -24.282 1.00 85.50 96 LYS A O 1
ATOM 788 N N . LYS A 1 97 ? 16.975 -12.805 -25.439 1.00 82.69 97 LYS A N 1
ATOM 789 C CA . LYS A 1 97 ? 16.124 -11.618 -25.440 1.00 82.69 97 LYS A CA 1
ATOM 790 C C . LYS A 1 97 ? 15.381 -11.523 -24.101 1.00 82.69 97 LYS A C 1
ATOM 792 O O . LYS A 1 97 ? 14.514 -12.357 -23.846 1.00 82.69 97 LYS A O 1
ATOM 797 N N . PRO A 1 98 ? 15.656 -10.505 -23.267 1.00 83.12 98 PRO A N 1
ATOM 798 C CA . PRO A 1 98 ? 14.955 -10.351 -22.001 1.00 83.12 98 PRO A CA 1
ATOM 799 C C . PRO A 1 98 ? 13.470 -10.065 -22.246 1.00 83.12 98 PRO A C 1
ATOM 801 O O . PRO A 1 98 ? 13.103 -9.297 -23.143 1.00 83.12 98 PRO A O 1
ATOM 804 N N . VAL A 1 99 ? 12.608 -10.679 -21.437 1.00 79.38 99 VAL A N 1
ATOM 805 C CA . VAL A 1 99 ? 11.170 -10.393 -21.437 1.00 79.38 99 VAL A CA 1
ATOM 806 C C . VAL A 1 99 ? 10.954 -9.010 -20.823 1.00 79.38 99 VAL A C 1
ATOM 808 O O . VAL A 1 99 ? 11.475 -8.709 -19.750 1.00 79.38 99 VAL A O 1
ATOM 811 N N . GLY A 1 100 ? 10.190 -8.151 -21.501 1.00 83.25 100 GLY A N 1
ATOM 812 C CA . GLY A 1 100 ? 9.818 -6.851 -20.945 1.00 83.25 100 GLY A CA 1
ATOM 813 C C . GLY A 1 100 ? 8.908 -7.017 -19.726 1.00 83.25 100 GLY A C 1
ATOM 814 O O . GLY A 1 100 ? 7.964 -7.806 -19.755 1.00 83.25 100 GLY A O 1
ATOM 815 N N . ARG A 1 101 ? 9.155 -6.260 -18.653 1.00 74.88 101 ARG A N 1
ATOM 816 C CA . ARG A 1 101 ? 8.244 -6.188 -17.503 1.00 74.88 101 ARG A CA 1
ATOM 817 C C . ARG A 1 101 ? 7.110 -5.215 -17.833 1.00 74.88 101 ARG A C 1
ATOM 819 O O . ARG A 1 101 ? 7.185 -4.045 -17.484 1.00 74.88 101 ARG A O 1
ATOM 826 N N . PHE A 1 102 ? 6.059 -5.697 -18.486 1.00 69.44 102 PHE A N 1
ATOM 827 C CA . PHE A 1 102 ? 4.843 -4.908 -18.686 1.00 69.44 102 PHE A CA 1
ATOM 828 C C . PHE A 1 102 ? 3.729 -5.440 -17.793 1.00 69.44 102 PHE A C 1
ATOM 830 O O . PHE A 1 102 ? 3.085 -6.440 -18.098 1.00 69.44 102 PHE A O 1
ATOM 837 N N . ARG A 1 103 ? 3.514 -4.764 -16.665 1.00 75.50 103 ARG A N 1
ATOM 838 C CA . ARG A 1 103 ? 2.225 -4.776 -15.976 1.00 75.50 103 ARG A CA 1
ATOM 839 C C . ARG A 1 103 ? 1.808 -3.328 -15.822 1.00 75.50 103 ARG A C 1
ATOM 841 O O . ARG A 1 103 ? 2.468 -2.580 -15.107 1.00 75.50 103 ARG A O 1
ATOM 848 N N . GLU A 1 104 ? 0.749 -2.945 -16.516 1.00 74.69 104 GLU A N 1
ATOM 849 C CA . GLU A 1 104 ? 0.023 -1.733 -16.176 1.00 74.69 104 GLU A CA 1
ATOM 850 C C . GLU A 1 104 ? -0.563 -1.947 -14.779 1.00 74.69 104 GLU A C 1
ATOM 852 O O . GLU A 1 104 ? -1.382 -2.842 -14.557 1.00 74.69 104 GLU A O 1
ATOM 857 N N . ILE A 1 105 ? -0.056 -1.199 -13.802 1.00 72.69 105 ILE A N 1
ATOM 858 C CA . ILE A 1 105 ? -0.583 -1.229 -12.442 1.00 72.69 105 ILE A CA 1
ATOM 859 C C . ILE A 1 105 ? -1.834 -0.357 -12.469 1.00 72.69 105 ILE A C 1
ATOM 861 O O . ILE A 1 105 ? -1.775 0.833 -12.175 1.00 72.69 105 ILE A O 1
ATOM 865 N N . VAL A 1 106 ? -2.970 -0.941 -12.852 1.00 76.94 106 VAL A N 1
ATOM 866 C CA . VAL A 1 106 ? -4.268 -0.308 -12.610 1.00 76.94 106 VAL A CA 1
ATOM 867 C C . VAL A 1 106 ? -4.384 -0.145 -11.098 1.00 76.94 106 VAL A C 1
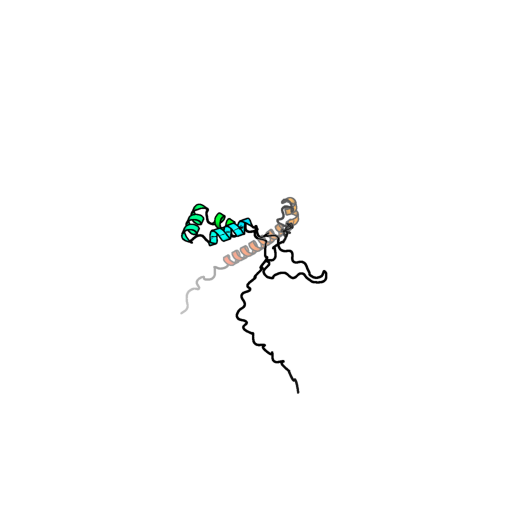ATOM 869 O O . VAL A 1 106 ? -4.320 -1.129 -10.355 1.00 76.94 106 VAL A O 1
ATOM 872 N N . SER A 1 107 ? -4.493 1.094 -10.622 1.00 77.81 107 SER A N 1
ATOM 873 C CA . SER A 1 107 ? -4.669 1.382 -9.202 1.00 77.81 107 SER A CA 1
ATOM 874 C C . SER A 1 107 ? -6.059 0.917 -8.763 1.00 77.81 107 SER A C 1
ATOM 876 O O . SER A 1 107 ? -7.044 1.650 -8.775 1.00 77.81 107 SER A O 1
ATOM 878 N N . VAL A 1 108 ? -6.159 -0.353 -8.379 1.00 80.06 108 VAL A N 1
ATOM 879 C CA . VAL A 1 108 ? -7.377 -0.894 -7.779 1.00 80.06 108 VAL A CA 1
ATOM 880 C C . VAL A 1 108 ? -7.552 -0.245 -6.407 1.00 80.06 108 VAL A C 1
ATOM 882 O O . VAL A 1 108 ? -6.626 -0.255 -5.589 1.00 80.06 108 VAL A O 1
ATOM 885 N N . LYS A 1 109 ? -8.745 0.299 -6.127 1.00 83.31 109 LYS A N 1
ATOM 886 C CA . LYS A 1 109 ? -9.108 0.718 -4.766 1.00 83.31 109 LYS A CA 1
ATOM 887 C C . LYS A 1 109 ? -8.969 -0.494 -3.846 1.00 83.31 109 LYS A C 1
ATOM 889 O O . LYS A 1 109 ? -9.688 -1.483 -3.995 1.00 83.31 109 LYS A O 1
ATOM 894 N N . LYS A 1 110 ? -8.013 -0.431 -2.919 1.00 81.94 110 LYS A N 1
ATOM 895 C CA . LYS A 1 110 ? -7.786 -1.497 -1.942 1.00 81.94 110 LYS A CA 1
ATOM 896 C C . LYS A 1 110 ? -9.044 -1.633 -1.086 1.00 81.94 110 LYS A C 1
ATOM 898 O O . LYS A 1 110 ? -9.518 -0.641 -0.538 1.00 81.94 110 LYS A O 1
ATOM 903 N N . LYS A 1 111 ? -9.580 -2.850 -0.977 1.00 83.38 111 LYS A N 1
ATOM 904 C CA . LYS A 1 111 ? -10.630 -3.156 -0.003 1.00 83.38 111 LYS A CA 1
ATOM 905 C C . LYS A 1 111 ? -9.986 -3.100 1.378 1.00 83.38 111 LYS A C 1
ATOM 907 O O . LYS A 1 111 ? -9.132 -3.926 1.688 1.00 83.38 111 LYS A O 1
ATOM 912 N N . ILE A 1 112 ? -10.329 -2.078 2.152 1.00 84.00 112 ILE A N 1
ATOM 913 C CA . ILE A 1 112 ? -9.897 -1.952 3.541 1.00 84.00 112 ILE A CA 1
ATOM 914 C C . ILE A 1 112 ? -10.986 -2.617 4.373 1.00 84.00 112 ILE A C 1
ATOM 916 O O . ILE A 1 112 ? -12.125 -2.156 4.372 1.00 84.00 112 ILE A O 1
ATOM 920 N N . ASN A 1 113 ? -10.645 -3.705 5.058 1.00 83.62 113 ASN A N 1
ATOM 921 C CA . ASN A 1 113 ? -11.537 -4.296 6.047 1.00 83.62 113 ASN A CA 1
ATOM 922 C C . ASN A 1 113 ? -11.487 -3.394 7.280 1.00 83.62 113 ASN A C 1
ATOM 924 O O . ASN A 1 113 ? -10.522 -3.448 8.042 1.00 83.62 113 ASN A O 1
ATOM 928 N N . ARG A 1 114 ? -12.475 -2.511 7.419 1.00 86.12 114 ARG A N 1
ATOM 929 C CA . ARG A 1 114 ? -12.619 -1.670 8.606 1.00 86.12 114 ARG A CA 1
ATOM 930 C C . ARG A 1 114 ? -13.485 -2.374 9.632 1.00 86.12 114 ARG A C 1
ATOM 932 O O . ARG A 1 114 ? -14.427 -3.080 9.278 1.00 86.12 114 ARG A O 1
ATOM 939 N N . ASP A 1 115 ? -13.130 -2.190 10.895 1.00 85.94 115 ASP A N 1
ATOM 940 C CA . ASP A 1 115 ? -13.966 -2.627 12.002 1.00 85.94 115 ASP A CA 1
ATOM 941 C C . ASP A 1 115 ? -15.165 -1.672 12.082 1.00 85.94 115 ASP A C 1
ATOM 943 O O . ASP A 1 115 ? -14.953 -0.477 12.284 1.00 85.94 115 ASP A O 1
ATOM 947 N N . PRO A 1 116 ? -16.407 -2.154 11.923 1.00 83.88 116 PRO A N 1
ATOM 948 C CA . PRO A 1 116 ? -17.597 -1.306 11.949 1.00 83.88 116 PRO A CA 1
ATOM 949 C C . PRO A 1 116 ? -17.828 -0.628 13.305 1.00 83.88 116 PRO A C 1
ATOM 951 O O . PRO A 1 116 ? -18.682 0.236 13.410 1.00 83.88 116 PRO A O 1
ATOM 954 N N . ARG A 1 117 ? -17.095 -0.999 14.362 1.00 80.56 117 ARG A N 1
ATOM 955 C CA . ARG A 1 117 ? -17.121 -0.269 15.639 1.00 80.56 117 ARG A CA 1
ATOM 956 C C . ARG A 1 117 ? -16.295 1.014 15.600 1.00 80.56 117 ARG A C 1
ATOM 958 O O . ARG A 1 117 ? -16.506 1.896 16.422 1.00 80.56 117 ARG A O 1
ATOM 965 N N . PHE A 1 118 ? -15.334 1.081 14.683 1.00 74.19 118 PHE A N 1
ATOM 966 C CA . PHE A 1 118 ? -14.346 2.151 14.573 1.00 74.19 118 PHE A CA 1
ATOM 967 C C . PHE A 1 118 ? -14.317 2.759 13.162 1.00 74.19 118 PHE A C 1
ATOM 969 O O . PHE A 1 118 ? -13.328 3.385 12.793 1.00 74.19 118 PHE A O 1
ATOM 976 N N . ASP A 1 119 ? -15.352 2.534 12.345 1.00 85.00 119 ASP A N 1
ATOM 977 C CA . ASP A 1 119 ? -15.454 3.171 11.032 1.00 85.00 119 ASP A CA 1
ATOM 978 C C . ASP A 1 119 ? -16.022 4.579 11.196 1.00 85.00 119 ASP A C 1
ATOM 980 O O . ASP A 1 119 ? -17.006 4.767 11.912 1.00 85.00 119 ASP A O 1
ATOM 984 N N . ASP A 1 120 ? -15.442 5.551 10.495 1.00 83.62 120 ASP A N 1
ATOM 985 C CA . ASP A 1 120 ? -15.833 6.967 10.578 1.00 83.62 120 ASP A CA 1
ATOM 986 C C . ASP A 1 120 ? -17.318 7.183 10.211 1.00 83.62 120 ASP A C 1
ATOM 988 O O . ASP A 1 120 ? -17.936 8.170 10.599 1.00 83.62 120 ASP A O 1
ATOM 992 N N . LEU A 1 121 ? -17.913 6.242 9.466 1.00 80.88 121 LEU A N 1
ATOM 993 C CA . LEU A 1 121 ? -19.322 6.249 9.063 1.00 80.88 121 LEU A CA 1
ATOM 994 C C . LEU A 1 121 ? -20.289 5.730 10.141 1.00 80.88 121 LEU A C 1
ATOM 996 O O . LEU A 1 121 ? -21.501 5.811 9.950 1.00 80.88 121 LEU A O 1
ATOM 1000 N N . SER A 1 122 ? -19.787 5.193 11.255 1.00 80.88 122 SER A N 1
ATOM 1001 C CA . SER A 1 122 ? -20.603 4.542 12.299 1.00 80.88 122 SER A CA 1
ATOM 1002 C C . SER A 1 122 ? -21.384 5.533 13.172 1.00 80.88 122 SER A C 1
ATOM 1004 O O . SER A 1 122 ? -22.204 5.118 13.990 1.00 80.88 122 SER A O 1
ATOM 1006 N N . GLY A 1 123 ? -21.175 6.834 12.960 1.00 82.25 123 GLY A N 1
ATOM 1007 C CA . GLY A 1 123 ? -21.874 7.917 13.642 1.00 82.25 123 GLY A CA 1
ATOM 1008 C C . GLY A 1 123 ? -21.241 8.316 14.976 1.00 82.25 123 GLY A C 1
ATOM 1009 O O . GLY A 1 123 ? -20.287 7.708 15.453 1.00 82.25 123 GLY A O 1
ATOM 1010 N N . GLU A 1 124 ? -21.789 9.376 15.567 1.00 86.69 124 GLU A N 1
ATOM 1011 C CA . GLU A 1 124 ? -21.322 9.941 16.834 1.00 86.69 124 GLU A CA 1
ATOM 1012 C C . GLU A 1 124 ? -21.982 9.268 18.044 1.00 86.69 124 GLU A C 1
ATOM 1014 O O . GLU A 1 124 ? -23.104 8.755 17.979 1.00 86.69 124 GLU A O 1
ATOM 1019 N N . TYR A 1 125 ? -21.298 9.311 19.187 1.00 89.19 125 TYR A N 1
ATOM 1020 C CA . TYR A 1 125 ? -21.819 8.764 20.436 1.00 89.19 125 TYR A CA 1
ATOM 1021 C C . TYR A 1 125 ? -23.063 9.528 20.916 1.00 89.19 125 TYR A C 1
ATOM 1023 O O . TYR A 1 125 ? -23.015 10.730 21.179 1.00 89.19 125 TYR A O 1
ATOM 1031 N N . SER A 1 126 ? -24.171 8.804 21.103 1.00 91.44 126 SER A N 1
ATOM 1032 C CA . SER A 1 126 ? -25.402 9.335 21.692 1.00 91.44 126 SER A CA 1
ATOM 1033 C C . SER A 1 126 ? -25.656 8.729 23.066 1.00 91.44 126 SER A C 1
ATOM 1035 O O . SER A 1 126 ? -25.944 7.538 23.212 1.00 91.44 126 SER A O 1
ATOM 1037 N N . GLN A 1 127 ? -25.584 9.579 24.087 1.00 94.31 127 GLN A N 1
ATOM 1038 C CA . GLN A 1 127 ? -25.700 9.168 25.481 1.00 94.31 127 GLN A CA 1
ATOM 1039 C C . GLN A 1 127 ? -27.093 8.612 25.820 1.00 94.31 127 GLN A C 1
ATOM 1041 O O . GLN A 1 127 ? -27.203 7.648 26.572 1.00 94.31 127 GLN A O 1
ATOM 1046 N N . THR A 1 128 ? -28.159 9.151 25.224 1.00 95.25 128 THR A N 1
ATOM 1047 C CA . THR A 1 128 ? -29.534 8.672 25.453 1.00 95.25 128 THR A CA 1
ATOM 1048 C C . THR A 1 128 ? -29.730 7.244 24.942 1.00 95.25 128 THR A C 1
ATOM 1050 O O . THR A 1 128 ? -30.229 6.390 25.674 1.00 95.25 128 THR A O 1
ATOM 1053 N N . ILE A 1 129 ? -29.266 6.961 23.720 1.00 93.62 129 ILE A N 1
ATOM 1054 C CA . ILE A 1 129 ? -29.332 5.627 23.105 1.00 93.62 129 ILE A CA 1
ATOM 1055 C C . ILE A 1 129 ? -28.464 4.645 23.888 1.00 93.62 129 ILE A C 1
ATOM 1057 O O . ILE A 1 129 ? -28.884 3.515 24.128 1.00 93.62 129 ILE A O 1
ATOM 1061 N N . PHE A 1 130 ? -27.279 5.070 24.330 1.00 94.25 130 PHE A N 1
ATOM 1062 C CA . PHE A 1 130 ? -26.389 4.233 25.128 1.00 94.25 130 PHE A CA 1
ATOM 1063 C C . PHE A 1 130 ? -27.039 3.810 26.450 1.00 94.25 130 PHE A C 1
ATOM 1065 O O . PHE A 1 130 ? -27.089 2.620 26.754 1.00 94.25 130 PHE A O 1
ATOM 1072 N N . HIS A 1 131 ? -27.611 4.758 27.198 1.00 94.62 131 HIS A N 1
ATOM 1073 C CA . HIS A 1 131 ? -28.303 4.448 28.451 1.00 94.62 131 HIS A CA 1
ATOM 1074 C C . HIS A 1 131 ? -29.518 3.540 28.243 1.00 94.62 131 HIS A C 1
ATOM 1076 O O . HIS A 1 131 ? -29.795 2.697 29.089 1.00 94.62 131 HIS A O 1
ATOM 1082 N N . GLN A 1 132 ? -30.221 3.664 27.115 1.00 95.38 132 GLN A N 1
ATOM 1083 C CA . GLN A 1 132 ? -31.366 2.807 26.816 1.00 95.38 132 GLN A CA 1
ATOM 1084 C C . GLN A 1 132 ? -30.952 1.389 26.394 1.00 95.38 132 GLN A C 1
ATOM 1086 O O . GLN A 1 132 ? -31.523 0.413 26.875 1.00 95.38 132 GLN A O 1
ATOM 1091 N N . THR A 1 133 ? -29.971 1.266 25.498 1.00 95.69 133 THR A N 1
ATOM 1092 C CA . THR A 1 133 ? -29.522 -0.025 24.943 1.00 95.69 133 THR A CA 1
ATOM 1093 C C . THR A 1 133 ? -28.709 -0.848 25.941 1.00 95.69 133 THR A C 1
ATOM 1095 O O . THR A 1 133 ? -28.786 -2.075 25.926 1.00 95.69 133 THR A O 1
ATOM 1098 N N . TYR A 1 134 ? -27.979 -0.188 26.842 1.00 95.56 134 TYR A N 1
ATOM 1099 C CA . TYR A 1 134 ? -27.137 -0.825 27.855 1.00 95.56 134 TYR A CA 1
ATOM 1100 C C . TYR A 1 134 ? -27.647 -0.632 29.288 1.00 95.56 134 TYR A C 1
ATOM 1102 O O . TYR A 1 134 ? -26.870 -0.734 30.237 1.00 95.56 134 TYR A O 1
ATOM 1110 N N . SER A 1 135 ? -28.948 -0.394 29.472 1.00 95.69 135 SER A N 1
ATOM 1111 C CA . SER A 1 135 ? -29.563 -0.206 30.798 1.00 95.69 135 SER A CA 1
ATOM 1112 C C . SER A 1 135 ? -29.305 -1.376 31.759 1.00 95.69 135 SER A C 1
ATOM 1114 O O . SER A 1 135 ? -29.088 -1.173 32.950 1.00 95.69 135 SER A O 1
ATOM 1116 N N . PHE A 1 136 ? -29.215 -2.603 31.237 1.00 96.69 136 PHE A N 1
ATOM 1117 C CA . PHE A 1 136 ? -28.924 -3.814 32.015 1.00 96.69 136 PHE A CA 1
ATOM 1118 C C . PHE A 1 136 ? -27.548 -3.802 32.706 1.00 96.69 136 PHE A C 1
ATOM 1120 O O . PHE A 1 136 ? -27.317 -4.575 33.639 1.00 96.69 136 PHE A O 1
ATOM 1127 N N . LEU A 1 137 ? -26.609 -2.960 32.254 1.00 96.31 137 LEU A N 1
ATOM 1128 C CA . LEU A 1 137 ? -25.290 -2.860 32.878 1.00 96.31 137 LEU A CA 1
ATOM 1129 C C . LEU A 1 137 ? -25.382 -2.338 34.308 1.00 96.31 137 LEU A C 1
ATOM 1131 O O . LEU A 1 137 ? -24.534 -2.686 35.126 1.00 96.31 137 LEU A O 1
ATOM 1135 N N . ASP A 1 138 ? -26.382 -1.520 34.622 1.00 94.50 138 ASP A N 1
ATOM 1136 C CA . ASP A 1 138 ? -26.542 -0.969 35.965 1.00 94.50 138 ASP A CA 1
ATOM 1137 C C . ASP A 1 138 ? -26.996 -2.051 36.954 1.00 94.50 138 ASP A C 1
ATOM 1139 O O . ASP A 1 138 ? -26.448 -2.152 38.058 1.00 94.50 138 ASP A O 1
ATOM 1143 N N . ASP A 1 139 ? -27.884 -2.946 36.517 1.00 95.62 139 ASP A N 1
ATOM 1144 C CA . ASP A 1 139 ? -28.286 -4.129 37.282 1.00 95.62 139 ASP A CA 1
ATOM 1145 C C . ASP A 1 139 ? -27.114 -5.099 37.466 1.00 95.62 139 ASP A C 1
ATOM 1147 O O . ASP A 1 139 ? -26.865 -5.595 38.570 1.00 95.62 139 ASP A O 1
ATOM 1151 N N . LEU A 1 140 ? -26.347 -5.337 36.396 1.00 96.94 140 LEU A N 1
ATOM 1152 C CA . LEU A 1 140 ? -25.183 -6.220 36.423 1.00 96.94 140 LEU A CA 1
ATOM 1153 C C . LEU A 1 140 ? -24.112 -5.708 37.395 1.00 96.94 140 LEU A C 1
ATOM 1155 O O . LEU A 1 140 ? -23.691 -6.444 38.289 1.00 96.94 140 LEU A O 1
ATOM 1159 N N . LYS A 1 141 ? -23.735 -4.427 37.285 1.00 96.44 141 LYS A N 1
ATOM 1160 C CA . LYS A 1 141 ? -22.783 -3.775 38.200 1.00 96.44 141 LYS A CA 1
ATOM 1161 C C . LYS A 1 141 ? -23.264 -3.846 39.644 1.00 96.44 141 LYS A C 1
ATOM 1163 O O . LYS A 1 141 ? -22.468 -4.107 40.543 1.00 96.44 141 LYS A O 1
ATOM 1168 N N . SER A 1 142 ? -24.557 -3.622 39.879 1.00 96.38 142 SER A N 1
ATOM 1169 C CA . SER A 1 142 ? -25.142 -3.679 41.222 1.00 96.38 142 SER A CA 1
ATOM 1170 C C . SER A 1 142 ? -25.054 -5.089 41.808 1.00 96.38 142 SER A C 1
ATOM 1172 O O . SER A 1 142 ? -24.645 -5.261 42.957 1.00 96.38 142 SER A O 1
ATOM 1174 N N . ARG A 1 143 ? -25.354 -6.118 41.007 1.00 96.44 143 ARG A N 1
ATOM 1175 C CA . ARG A 1 143 ? -25.229 -7.524 41.409 1.00 96.44 143 ARG A CA 1
ATOM 1176 C C . ARG A 1 143 ? -23.785 -7.908 41.728 1.00 96.44 143 ARG A C 1
ATOM 1178 O O . ARG A 1 143 ? -23.540 -8.542 42.757 1.00 96.44 143 ARG A O 1
ATOM 1185 N N . GLU A 1 144 ? -22.837 -7.533 40.875 1.00 96.00 144 GLU A N 1
ATOM 1186 C CA . GLU A 1 144 ? -21.412 -7.804 41.088 1.00 96.00 144 GLU A CA 1
ATOM 1187 C C . GLU A 1 144 ? -20.898 -7.096 42.341 1.00 96.00 144 GLU A C 1
ATOM 1189 O O . GLU A 1 144 ? -20.288 -7.728 43.205 1.00 96.00 144 GLU A O 1
ATOM 1194 N N . LYS A 1 145 ? -21.235 -5.812 42.507 1.00 95.38 145 LYS A N 1
ATOM 1195 C CA . LYS A 1 145 ? -20.879 -5.028 43.693 1.00 95.38 145 LYS A CA 1
ATOM 1196 C C . LYS A 1 145 ? -21.415 -5.662 44.975 1.00 95.38 145 LYS A C 1
ATOM 1198 O O . LYS A 1 145 ? -20.669 -5.781 45.944 1.00 95.38 145 LYS A O 1
ATOM 1203 N N . ASN A 1 146 ? -22.672 -6.105 44.979 1.00 94.06 146 ASN A N 1
ATOM 1204 C CA . ASN A 1 146 ? -23.274 -6.782 46.129 1.00 94.06 146 ASN A CA 1
ATOM 1205 C C . ASN A 1 146 ? -22.604 -8.129 46.420 1.00 94.06 146 ASN A C 1
ATOM 1207 O O . ASN A 1 146 ? -22.371 -8.454 47.581 1.00 94.06 146 ASN A O 1
ATOM 1211 N N . SER A 1 147 ? -22.243 -8.885 45.382 1.00 92.38 147 SER A N 1
ATOM 1212 C CA . SER A 1 147 ? -21.549 -10.172 45.523 1.00 92.38 147 SER A CA 1
ATOM 1213 C C . SER A 1 147 ? -20.163 -9.991 46.147 1.00 92.38 147 SER A C 1
ATOM 1215 O O . SER A 1 147 ? -19.813 -10.685 47.101 1.00 92.38 147 SER A O 1
ATOM 1217 N N . VAL A 1 148 ? -19.399 -9.003 45.670 1.00 92.69 148 VAL A N 1
ATOM 1218 C CA . VAL A 1 148 ? -18.082 -8.656 46.224 1.00 92.69 148 VAL A CA 1
ATOM 1219 C C . VAL A 1 148 ? -18.215 -8.128 47.653 1.00 92.69 148 VAL A C 1
ATOM 1221 O O . VAL A 1 148 ? -17.478 -8.558 48.535 1.00 92.69 148 VAL A O 1
ATOM 1224 N N . CYS A 1 149 ? -19.173 -7.235 47.912 1.00 89.62 149 CYS A N 1
ATOM 1225 C CA . CYS A 1 149 ? -19.414 -6.688 49.247 1.00 89.62 149 CYS A CA 1
ATOM 1226 C C . CYS A 1 149 ? -19.813 -7.779 50.249 1.00 89.62 149 CYS A C 1
ATOM 1228 O O . CYS A 1 149 ? -19.277 -7.814 51.354 1.00 89.62 149 CYS A O 1
ATOM 1230 N N . SER A 1 150 ? -20.683 -8.708 49.848 1.00 90.38 150 SER A N 1
ATOM 1231 C CA . SER A 1 150 ? -21.052 -9.871 50.655 1.00 90.38 150 SER A CA 1
ATOM 1232 C C . SER A 1 150 ? -19.835 -10.739 50.961 1.00 90.38 150 SER A C 1
ATOM 1234 O O . SER A 1 150 ? -19.581 -11.021 52.129 1.00 90.38 150 SER A O 1
ATOM 1236 N N . TRP A 1 151 ? -19.041 -11.096 49.947 1.00 86.12 151 TRP A N 1
ATOM 1237 C CA . TRP A 1 151 ? -17.848 -11.923 50.127 1.00 86.12 151 TRP A CA 1
ATOM 1238 C C . TRP A 1 151 ? -16.829 -11.275 51.073 1.00 86.12 151 TRP A C 1
ATOM 1240 O O . TRP A 1 151 ? -16.326 -11.931 51.986 1.00 86.12 151 TRP A O 1
ATOM 1250 N N . LEU A 1 152 ? -16.585 -9.969 50.918 1.00 86.25 152 LEU A N 1
ATOM 1251 C CA . LEU A 1 152 ? -15.710 -9.195 51.802 1.00 86.25 152 LEU A CA 1
ATOM 1252 C C . LEU A 1 152 ? -16.276 -9.071 53.223 1.00 86.25 152 LEU A C 1
ATOM 1254 O O . LEU A 1 152 ? -15.521 -9.171 54.188 1.00 86.25 152 LEU A O 1
ATOM 1258 N N . GLY A 1 153 ? -17.589 -8.885 53.368 1.00 81.38 153 GLY A N 1
ATOM 1259 C CA . GLY A 1 153 ? -18.266 -8.826 54.663 1.00 81.38 153 GLY A CA 1
ATOM 1260 C C . GLY A 1 153 ? -18.171 -10.147 55.426 1.00 81.38 153 GLY A C 1
ATOM 1261 O O . GLY A 1 153 ? -17.804 -10.156 56.600 1.00 81.38 153 GLY A O 1
ATOM 1262 N N . THR A 1 154 ? -18.417 -11.273 54.752 1.00 76.00 154 THR A N 1
ATOM 1263 C CA . THR A 1 154 ? -18.269 -12.616 55.329 1.00 76.00 154 THR A CA 1
ATOM 1264 C C . THR A 1 154 ? -16.813 -12.916 55.690 1.00 76.00 154 THR A C 1
ATOM 1266 O O . THR A 1 154 ? -16.550 -13.406 56.786 1.00 76.00 154 THR A O 1
ATOM 1269 N N . LEU A 1 155 ? -15.854 -12.568 54.825 1.00 75.50 155 LEU A N 1
ATOM 1270 C CA . LEU A 1 155 ? -14.422 -12.685 55.126 1.00 75.50 155 LEU A CA 1
ATOM 1271 C C . LEU A 1 155 ? -14.016 -11.857 56.347 1.00 75.50 155 LEU A C 1
ATOM 1273 O O . LEU A 1 155 ? -13.265 -12.343 57.188 1.00 75.50 155 LEU A O 1
ATOM 1277 N N . CYS A 1 156 ? -14.518 -10.627 56.462 1.00 72.12 156 CYS A N 1
ATOM 1278 C CA . CYS A 1 156 ? -14.266 -9.763 57.610 1.00 72.12 156 CYS A CA 1
ATOM 1279 C C . CYS A 1 156 ? -14.823 -10.382 58.902 1.00 72.12 156 CYS A C 1
ATOM 1281 O O . CYS A 1 156 ? -14.097 -10.507 59.884 1.00 72.12 156 CYS A O 1
ATOM 1283 N N . TYR A 1 157 ? -16.072 -10.855 58.879 1.00 66.38 157 TYR A N 1
ATOM 1284 C CA . TYR A 1 157 ? -16.725 -11.487 60.028 1.00 66.38 157 TYR A CA 1
ATOM 1285 C C . TYR A 1 157 ? -16.004 -12.763 60.494 1.00 66.38 157 TYR A C 1
ATOM 1287 O O . TYR A 1 157 ? -15.707 -12.912 61.677 1.00 66.38 157 TYR A O 1
ATOM 1295 N N . LEU A 1 158 ? -15.629 -13.646 59.564 1.00 69.69 158 LEU A N 1
ATOM 1296 C CA . LEU A 1 158 ? -14.891 -14.876 59.878 1.00 69.69 158 LEU A CA 1
ATOM 1297 C C . LEU A 1 158 ? -13.478 -14.592 60.407 1.00 69.69 158 LEU A C 1
ATOM 1299 O O . LEU A 1 158 ? -12.986 -15.315 61.268 1.00 69.69 158 LEU A O 1
ATOM 1303 N N . LYS A 1 159 ? -12.840 -13.509 59.947 1.00 65.88 159 LYS A N 1
ATOM 1304 C CA . LYS A 1 159 ? -11.524 -13.070 60.433 1.00 65.88 159 LYS A CA 1
ATOM 1305 C C . LYS A 1 159 ? -11.586 -12.406 61.814 1.00 65.88 159 LYS A C 1
ATOM 1307 O O . LYS A 1 159 ? -10.593 -12.420 62.530 1.00 65.88 159 LYS A O 1
ATOM 1312 N N . ILE A 1 160 ? -12.744 -11.865 62.206 1.00 63.00 160 ILE A N 1
ATOM 1313 C CA . ILE A 1 160 ? -13.012 -11.336 63.556 1.00 63.00 160 ILE A CA 1
ATOM 1314 C C . ILE A 1 160 ? -13.250 -12.473 64.571 1.00 63.00 160 ILE A C 1
ATOM 1316 O O . ILE A 1 160 ? -12.997 -12.293 65.762 1.00 63.00 160 ILE A O 1
ATOM 1320 N N . GLN A 1 161 ? -13.704 -13.649 64.122 1.00 59.09 161 GLN A N 1
ATOM 1321 C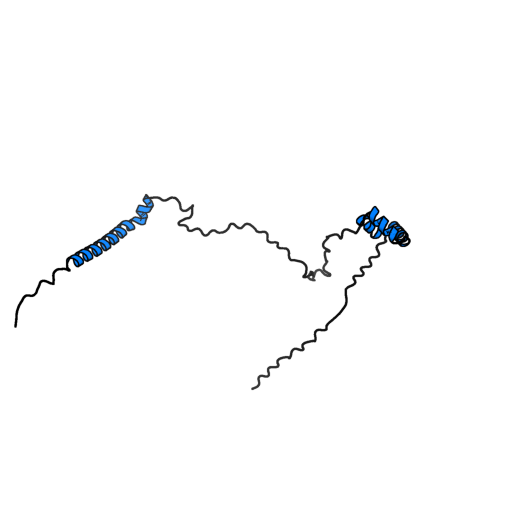 CA . GLN A 1 161 ? -14.101 -14.762 64.995 1.00 59.09 161 GLN A CA 1
ATOM 1322 C C . GLN A 1 161 ? -12.940 -15.667 65.463 1.00 59.09 161 GLN A C 1
ATOM 1324 O O . GLN A 1 161 ? -13.105 -16.437 66.406 1.00 59.09 161 GLN A O 1
ATOM 1329 N N . GLU A 1 162 ? -11.752 -15.522 64.878 1.00 64.06 162 GLU A N 1
ATOM 1330 C CA . GLU A 1 162 ? -10.504 -16.184 65.289 1.00 64.06 162 GLU A CA 1
ATOM 1331 C C . GLU A 1 162 ? -9.524 -15.121 65.829 1.00 64.06 162 GLU A C 1
ATOM 1333 O O . GLU A 1 162 ? -8.691 -14.617 65.072 1.00 64.06 162 GLU A O 1
ATOM 1338 N N . PRO A 1 163 ? -9.665 -14.662 67.097 1.00 58.69 163 PRO A N 1
ATOM 1339 C CA . PRO A 1 163 ? -8.715 -15.111 68.125 1.00 58.69 163 PRO A CA 1
ATOM 1340 C C . PRO A 1 163 ? -9.269 -15.025 69.570 1.00 58.69 163 PRO A C 1
ATOM 1342 O O . PRO A 1 163 ? -9.048 -14.031 70.258 1.00 58.69 163 PRO A O 1
ATOM 1345 N N . LYS A 1 164 ? -9.941 -16.066 70.087 1.00 60.06 164 LYS A N 1
ATOM 1346 C CA . LYS A 1 164 ? -10.144 -16.256 71.548 1.00 60.06 164 LYS A CA 1
ATOM 1347 C C . LYS A 1 164 ? -10.243 -17.735 71.947 1.00 60.06 164 LYS A C 1
ATOM 1349 O O . LYS A 1 164 ? -11.224 -18.146 72.556 1.00 60.06 164 LYS A O 1
ATOM 1354 N N . LYS A 1 165 ? -9.228 -18.546 71.645 1.00 58.16 165 LYS A N 1
ATOM 1355 C CA . LYS A 1 165 ? -9.005 -19.828 72.339 1.00 58.16 165 LYS A CA 1
ATOM 1356 C C . LYS A 1 165 ? -7.514 -20.098 72.472 1.00 58.16 165 LYS A C 1
ATOM 1358 O O . LYS A 1 165 ? -6.953 -20.809 71.661 1.00 58.16 165 LYS A O 1
ATOM 1363 N N . LEU A 1 166 ? -6.902 -19.497 73.485 1.00 58.34 166 LEU A N 1
ATOM 1364 C CA . LEU A 1 166 ? -5.743 -20.015 74.219 1.00 58.34 166 LEU A CA 1
ATOM 1365 C C . LEU A 1 166 ? -5.669 -19.187 75.512 1.00 58.34 166 LEU A C 1
ATOM 1367 O O . LEU A 1 166 ? -4.781 -18.364 75.712 1.00 58.34 166 LEU A O 1
ATOM 1371 N N . GLN A 1 167 ? -6.693 -19.327 76.359 1.00 58.38 167 GLN A N 1
ATOM 1372 C CA . GLN A 1 167 ? -6.540 -18.969 77.763 1.00 58.38 167 GLN A CA 1
ATOM 1373 C C . GLN A 1 167 ? -5.992 -20.197 78.480 1.00 58.38 167 GLN A C 1
ATOM 1375 O O . GLN A 1 167 ? -6.614 -21.255 78.460 1.00 58.38 167 GLN A O 1
ATOM 1380 N N . MET A 1 168 ? -4.775 -20.022 78.995 1.00 59.53 168 MET A N 1
ATOM 1381 C CA . MET A 1 168 ? -4.235 -20.588 80.228 1.00 59.53 168 MET A CA 1
ATOM 1382 C C . MET A 1 168 ? -5.126 -21.665 80.868 1.00 59.53 168 MET A C 1
ATOM 1384 O O . MET A 1 168 ? -6.080 -21.339 81.566 1.00 59.53 168 MET A O 1
ATOM 1388 N N . ALA A 1 169 ? -4.795 -22.937 80.647 1.00 55.53 169 ALA A N 1
ATOM 1389 C CA . ALA A 1 169 ? -5.247 -24.010 81.522 1.00 55.53 169 ALA A CA 1
ATOM 1390 C C . ALA A 1 169 ? -4.200 -24.182 82.630 1.00 55.53 169 ALA A C 1
ATOM 1392 O O . ALA A 1 169 ? -3.108 -24.704 82.419 1.00 55.53 169 ALA A O 1
ATOM 1393 N N . ASP A 1 170 ? -4.556 -23.590 83.760 1.00 52.69 170 ASP A N 1
ATOM 1394 C CA . ASP A 1 170 ? -4.211 -23.868 85.148 1.00 52.69 170 ASP A CA 1
ATOM 1395 C C . ASP A 1 170 ? -3.318 -25.078 85.481 1.00 52.69 170 ASP A C 1
ATOM 1397 O O . ASP A 1 170 ? -3.552 -26.219 85.092 1.00 52.69 170 ASP A O 1
ATOM 1401 N N . PHE A 1 171 ? -2.325 -24.778 86.322 1.00 53.59 171 PHE A N 1
ATOM 1402 C CA . PHE A 1 171 ? -2.089 -25.398 87.629 1.00 53.59 171 PHE A CA 1
ATOM 1403 C C . PHE A 1 171 ? -2.616 -26.828 87.885 1.00 53.59 171 PHE A C 1
ATOM 1405 O O . PHE A 1 171 ? -3.816 -27.060 88.001 1.00 53.59 171 PHE A O 1
ATOM 1412 N N . LYS A 1 172 ? -1.651 -27.656 88.326 1.00 58.91 172 LYS A N 1
ATOM 1413 C CA . LYS A 1 172 ? -1.760 -28.720 89.346 1.00 58.91 172 LYS A CA 1
ATOM 1414 C C . LYS A 1 172 ? -2.213 -30.094 88.835 1.00 58.91 172 LYS A C 1
ATOM 1416 O O . LYS A 1 172 ? -3.366 -30.277 88.478 1.00 58.91 172 LYS A O 1
ATOM 1421 N N . ILE A 1 173 ? -1.316 -31.080 88.936 1.00 52.06 173 ILE A N 1
ATOM 1422 C CA . ILE A 1 173 ? -1.435 -32.275 89.799 1.00 52.0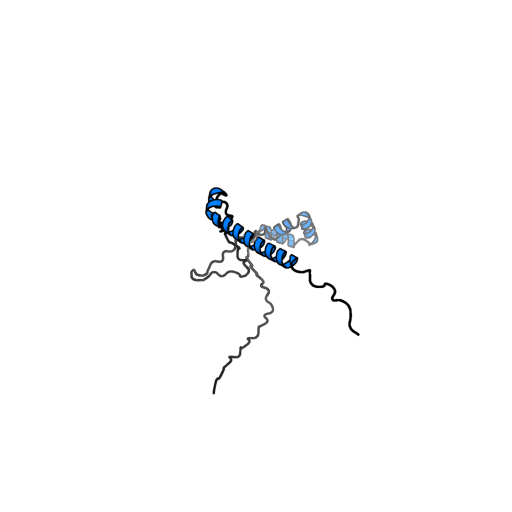6 173 ILE A CA 1
ATOM 1423 C C . ILE A 1 173 ? -0.146 -33.119 89.658 1.00 52.06 173 ILE A C 1
ATOM 1425 O O . ILE A 1 173 ? 0.292 -33.385 88.542 1.00 52.06 173 ILE A O 1
ATOM 1429 N N . PHE A 1 174 ? 0.364 -33.545 90.823 1.00 52.22 174 PHE A N 1
ATOM 1430 C CA . PHE A 1 174 ? 1.607 -34.269 91.150 1.00 52.22 174 PHE A CA 1
ATOM 1431 C C . PHE A 1 174 ? 2.930 -33.493 91.118 1.00 52.22 174 PHE A C 1
ATOM 1433 O O . PHE A 1 174 ? 3.379 -33.063 90.037 1.00 52.22 174 PHE A O 1
#

Secondary structure (DSSP, 8-state):
----------------------------------HHHHHHHHHHHHS-HHHHHHHHHHH-HHHHHHHHS-S----------PPPSSTTSPPP--TTSPPP---------------TTS-GGG----HHHHHHHTTHHHHHHHHHHHHHHHHHHHHHHHHHSSS-----------

pLDDT: mean 74.95, std 18.37, range [29.62, 96.94]

Sequence (174 aa):
MDVHDKIATSEIVPWRENSGKQGENEDEEQEEEPEELAAIKEELSHMPFEELQKLKERLGSKLYKKALHGKAKKKENGKKKFKRENKNRPMEMSAKKPVGRFREIVSVKKKINRDPRFDDLSGEYSQTIFHQTYSFLDDLKSREKNSVCSWLGTLCYLKIQEPKKLQMADFKIF

InterPro domains:
  IPR009292 rRNA biogenesis protein RRP36 [PF06102] (84-148)
  IPR009292 rRNA biogenesis protein RRP36 [PTHR21738] (19-148)